Protein AF-A0A938FLI7-F1 (afdb_monomer)

Radius of gyration: 25.85 Å; Cα contacts (8 Å, |Δi|>4): 34; chains: 1; bounding box: 50×28×68 Å

Secondary structure (DSSP, 8-state):
------TTSB-TTT--BGGGB-TTS-B--S---TTTS-HHHHHHTT-S-----HHHHHHHHHHHHHHHHHHHHHH-

Sequence (76 aa):
MPTALTTTGCCPKCGALIAQFDVNGKIIDSRVTARSLDLKAIARADGEDEKAPWHFKLLVVSLVVYLAWRFVSLFI

Foldseek 3Di:
DQPDADPVCARPPPRHRCQQADPVGHGDPDGDDPVVDPVVVVVVVVPPDCPPPPVVVVVVVVVVVVVVVVVVVVVD

Solvent-accessible surface area (backbone atoms only — not comparable to full-atom values): 4915 Å² total; per-residue (Å²): 132,86,90,59,68,44,99,85,51,23,36,82,86,76,67,47,58,52,77,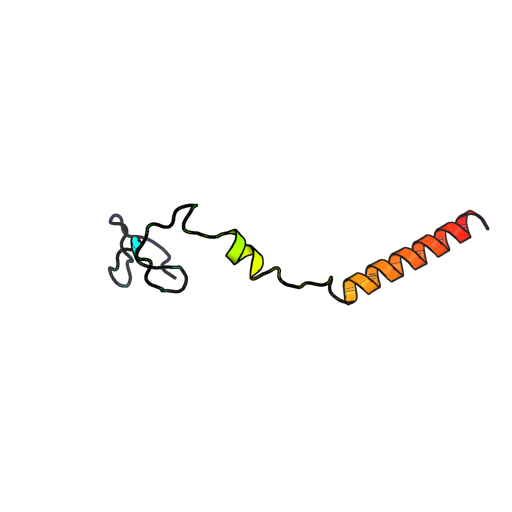38,52,46,99,85,69,45,79,34,96,56,79,88,39,88,86,71,48,60,62,68,59,60,62,39,78,80,59,76,77,75,64,74,54,75,66,55,56,51,54,53,51,53,50,51,53,52,48,52,52,50,54,51,68,73,78,107

Structure (mmCIF, N/CA/C/O backbone):
data_AF-A0A938FLI7-F1
#
_entry.id   AF-A0A938FLI7-F1
#
loop_
_atom_site.group_PDB
_atom_site.id
_atom_site.type_symbol
_atom_site.label_atom_id
_atom_site.label_alt_id
_atom_site.label_comp_id
_atom_site.label_asym_id
_atom_site.label_entity_id
_atom_site.label_seq_id
_atom_site.pdbx_PDB_ins_code
_atom_site.Cartn_x
_atom_site.Cartn_y
_atom_site.Cartn_z
_atom_site.occupancy
_atom_site.B_iso_or_equiv
_atom_site.auth_seq_id
_atom_site.auth_comp_id
_atom_site.auth_asym_id
_atom_site.auth_atom_id
_atom_site.pdbx_PDB_model_num
ATOM 1 N N . MET A 1 1 ? -8.458 -5.854 30.069 1.00 45.12 1 MET A N 1
ATOM 2 C CA . MET A 1 1 ? -8.910 -7.016 29.276 1.00 45.12 1 MET A CA 1
ATOM 3 C C . MET A 1 1 ? -9.059 -8.211 30.207 1.00 45.12 1 MET A C 1
ATOM 5 O O . MET A 1 1 ? -8.099 -8.485 30.921 1.00 45.12 1 MET A O 1
ATOM 9 N N . PRO A 1 2 ? -10.240 -8.845 30.321 1.00 52.09 2 PRO A N 1
ATOM 10 C CA . PRO A 1 2 ? -10.412 -10.010 31.185 1.00 52.09 2 PRO A CA 1
ATOM 11 C C . PRO A 1 2 ? -9.749 -11.233 30.539 1.00 52.09 2 PRO A C 1
ATOM 13 O O . PRO A 1 2 ? -10.075 -11.599 29.416 1.00 52.09 2 PRO A O 1
ATOM 16 N N . THR A 1 3 ? -8.796 -11.845 31.240 1.00 56.72 3 THR A N 1
ATOM 17 C CA . THR A 1 3 ? -7.967 -12.945 30.708 1.00 56.72 3 THR A CA 1
ATOM 18 C C . THR A 1 3 ? -8.567 -14.335 30.976 1.00 56.72 3 THR A C 1
ATOM 20 O O . THR A 1 3 ? -8.065 -15.326 30.460 1.00 56.72 3 THR A O 1
ATOM 23 N N . ALA A 1 4 ? -9.642 -14.434 31.767 1.00 62.66 4 ALA A N 1
ATOM 24 C CA . ALA A 1 4 ? -10.355 -15.685 32.031 1.00 62.66 4 ALA A CA 1
ATOM 25 C C . ALA A 1 4 ? -11.799 -15.423 32.494 1.00 62.66 4 ALA A C 1
ATOM 27 O O . ALA A 1 4 ? -12.076 -14.402 33.127 1.00 62.66 4 ALA A O 1
ATOM 28 N N . LEU A 1 5 ? -12.700 -16.359 32.187 1.00 72.88 5 LEU A N 1
ATOM 29 C CA . LEU A 1 5 ? -14.095 -16.392 32.639 1.00 72.88 5 LEU A CA 1
ATOM 30 C C . LEU A 1 5 ? -14.238 -17.357 33.820 1.00 72.88 5 LEU A C 1
ATOM 32 O O . LEU A 1 5 ? -13.562 -18.385 33.865 1.00 72.88 5 LEU A O 1
ATOM 36 N N . THR A 1 6 ? -15.138 -17.059 34.758 1.00 74.44 6 THR A N 1
ATOM 37 C CA . THR A 1 6 ? -15.555 -18.047 35.765 1.00 74.44 6 THR A CA 1
ATOM 38 C C . THR A 1 6 ? -16.402 -19.145 35.115 1.00 74.44 6 THR A C 1
ATOM 40 O O . THR A 1 6 ? -16.937 -18.969 34.020 1.00 74.44 6 THR A O 1
ATOM 43 N N . THR A 1 7 ? -16.594 -20.275 35.798 1.00 75.44 7 THR A N 1
ATOM 44 C CA . THR A 1 7 ? -17.465 -21.378 35.333 1.00 75.44 7 THR A CA 1
ATOM 45 C C . THR A 1 7 ? -18.925 -20.960 35.112 1.00 75.44 7 THR A C 1
ATOM 47 O O . THR A 1 7 ? -19.665 -21.647 34.417 1.00 75.44 7 THR A O 1
ATOM 50 N N . THR A 1 8 ? -19.332 -19.815 35.663 1.00 72.94 8 THR A N 1
ATOM 51 C CA . THR A 1 8 ? -20.642 -19.176 35.473 1.00 72.94 8 THR A CA 1
ATOM 52 C C . THR A 1 8 ? -20.681 -18.162 34.319 1.00 72.94 8 THR A C 1
ATOM 54 O O . THR A 1 8 ? -21.727 -17.572 34.069 1.00 72.94 8 THR A O 1
ATOM 57 N N . GLY A 1 9 ? -19.567 -17.937 33.607 1.00 71.19 9 GLY A N 1
ATOM 58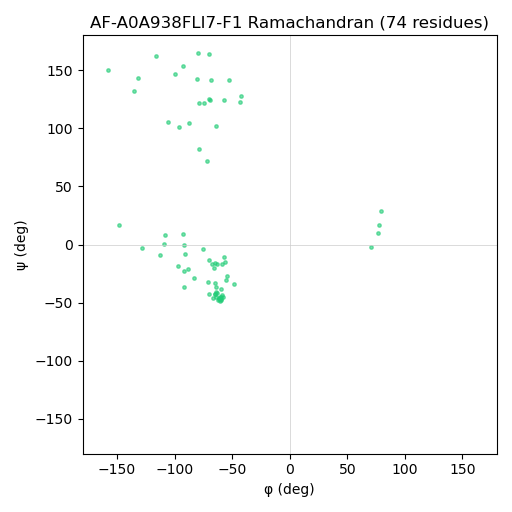 C CA . GLY A 1 9 ? -19.475 -16.967 32.508 1.00 71.19 9 GLY A CA 1
ATOM 59 C C . GLY A 1 9 ? -19.358 -15.502 32.954 1.00 71.19 9 GLY A C 1
ATOM 60 O O . GLY A 1 9 ? -19.580 -14.593 32.149 1.00 71.19 9 GLY A O 1
ATOM 61 N N . CYS A 1 10 ? -19.011 -15.254 34.221 1.00 77.00 10 CYS A N 1
ATOM 62 C CA . CYS A 1 10 ? -18.831 -13.909 34.765 1.00 77.00 10 CYS A CA 1
ATOM 63 C C . CYS A 1 10 ? -17.375 -13.438 34.675 1.00 77.00 10 CYS A C 1
ATOM 65 O O . CYS A 1 10 ? -16.424 -14.226 34.708 1.00 77.00 10 CYS A O 1
ATOM 67 N N . CYS A 1 11 ? -17.203 -12.117 34.612 1.00 76.50 11 CYS A N 1
ATOM 68 C CA . CYS A 1 11 ? -15.902 -11.474 34.731 1.00 76.50 11 CYS A CA 1
ATOM 69 C C . CYS A 1 11 ? -15.381 -11.588 36.180 1.00 76.50 11 CYS A C 1
ATOM 71 O O . CYS A 1 11 ? -16.047 -11.105 37.099 1.00 76.50 11 CYS A O 1
ATOM 73 N N . PRO A 1 12 ? -14.174 -12.133 36.419 1.00 74.56 12 PRO A N 1
ATOM 74 C CA . PRO A 1 12 ? -13.644 -12.342 37.771 1.00 74.56 12 PRO A CA 1
ATOM 75 C C . PRO A 1 12 ? -13.268 -11.042 38.502 1.00 74.56 12 PRO A C 1
ATOM 77 O O . PRO A 1 12 ? -13.023 -11.061 39.702 1.00 74.56 12 PRO A O 1
ATOM 80 N N . LYS A 1 13 ? -13.197 -9.907 37.792 1.00 72.50 13 LYS A N 1
ATOM 81 C CA . LYS A 1 13 ? -12.818 -8.600 38.357 1.00 72.50 13 LYS A CA 1
ATOM 82 C C . LYS A 1 13 ? -14.002 -7.770 38.848 1.00 72.50 13 LYS A C 1
ATOM 84 O O . LYS A 1 13 ? -13.851 -7.044 39.821 1.00 72.50 13 LYS A O 1
ATOM 89 N N . CYS A 1 14 ? -15.140 -7.828 38.160 1.00 78.19 14 CYS A N 1
ATOM 90 C CA . CYS A 1 14 ? -16.298 -6.973 38.451 1.00 78.19 14 CYS A CA 1
ATOM 91 C C . CYS A 1 14 ? -17.609 -7.748 38.633 1.00 78.19 14 CYS A C 1
ATOM 93 O O . CYS A 1 14 ? -18.636 -7.134 38.893 1.00 78.19 14 CYS A O 1
ATOM 95 N N . GLY A 1 15 ? -17.605 -9.075 38.465 1.00 69.81 15 GLY A N 1
ATOM 96 C CA . GLY A 1 15 ? -18.802 -9.913 38.583 1.00 69.81 15 GLY A CA 1
ATOM 97 C C . GLY A 1 15 ? -19.817 -9.734 37.450 1.00 69.81 15 GLY A C 1
ATOM 98 O O . GLY A 1 15 ? -20.824 -10.436 37.421 1.00 69.81 15 GLY A O 1
ATOM 99 N N . ALA A 1 16 ? -19.550 -8.831 36.504 1.00 70.31 16 ALA A N 1
ATOM 100 C CA . ALA A 1 16 ? -20.435 -8.549 35.389 1.00 70.31 16 ALA A CA 1
ATOM 101 C C . ALA A 1 16 ? -20.507 -9.733 34.411 1.00 70.31 16 ALA A C 1
ATOM 103 O O . ALA A 1 16 ? -19.502 -10.403 34.140 1.00 70.31 16 ALA A O 1
ATOM 104 N N . LEU A 1 17 ? -21.704 -9.982 33.880 1.00 68.69 17 LEU A N 1
ATOM 105 C CA . LEU A 1 17 ? -21.964 -11.060 32.933 1.00 68.69 17 LEU A CA 1
ATOM 106 C C . LEU A 1 17 ? -21.494 -10.619 31.538 1.00 68.69 17 LEU A C 1
ATOM 108 O O . LEU A 1 17 ? -21.932 -9.592 31.023 1.00 68.69 17 LEU A O 1
ATOM 112 N N . ILE A 1 18 ? -20.574 -11.371 30.922 1.00 67.38 18 ILE A N 1
ATOM 113 C CA . ILE A 1 18 ? -19.856 -10.917 29.710 1.00 67.38 18 ILE A CA 1
ATOM 114 C C . ILE A 1 18 ? -20.771 -10.784 28.481 1.00 67.38 18 ILE A C 1
ATOM 116 O O . ILE A 1 18 ? -20.442 -10.049 27.556 1.00 67.38 18 ILE A O 1
ATOM 120 N N . ALA A 1 19 ? -21.969 -11.379 28.503 1.00 61.06 19 ALA A N 1
ATOM 121 C CA . ALA A 1 19 ? -22.979 -11.191 27.456 1.00 61.06 19 ALA A CA 1
ATOM 122 C C . ALA A 1 19 ? -23.384 -9.721 27.224 1.00 61.06 19 ALA A C 1
ATOM 124 O O . ALA A 1 19 ? -24.076 -9.452 26.249 1.00 61.06 19 ALA A O 1
ATOM 125 N N . GLN A 1 20 ? -22.971 -8.801 28.101 1.00 62.19 20 GLN A N 1
ATOM 126 C CA . GLN A 1 20 ? -23.318 -7.389 28.049 1.00 62.19 20 GLN A CA 1
ATOM 127 C C . GLN A 1 20 ? -22.167 -6.455 27.662 1.00 62.19 20 GLN A C 1
ATOM 129 O O . GLN A 1 20 ? -22.421 -5.264 27.631 1.00 62.19 20 GLN A O 1
ATOM 134 N N . PHE A 1 21 ? -20.931 -6.898 27.381 1.00 61.03 21 PHE A N 1
ATOM 135 C CA . PHE A 1 21 ? -19.808 -5.957 27.178 1.00 61.03 21 PHE A CA 1
ATOM 136 C C . PHE A 1 21 ? -18.924 -6.281 25.965 1.00 61.03 21 PHE A C 1
ATOM 138 O O . PHE A 1 21 ? -18.480 -7.413 25.796 1.00 61.03 21 PHE A O 1
ATOM 145 N N . ASP A 1 22 ? -18.646 -5.263 25.144 1.00 66.88 22 ASP A N 1
ATOM 146 C CA . ASP A 1 22 ? -17.717 -5.308 24.004 1.00 66.88 22 ASP A CA 1
ATOM 147 C C . ASP A 1 22 ? -16.249 -5.172 24.455 1.00 66.88 22 ASP A C 1
ATOM 149 O O . ASP A 1 22 ? -15.960 -4.726 25.567 1.00 66.88 22 ASP A O 1
ATOM 153 N N . VAL A 1 23 ? -15.306 -5.504 23.567 1.00 63.22 23 VAL A N 1
ATOM 154 C CA . VAL A 1 23 ? -13.847 -5.353 23.734 1.00 63.22 23 VAL A CA 1
ATOM 155 C C . VAL A 1 23 ? -13.456 -3.913 24.104 1.00 63.22 23 VAL A C 1
ATOM 157 O O . VAL A 1 23 ? -12.478 -3.705 24.820 1.00 63.22 23 VAL A O 1
ATOM 160 N N . ASN A 1 24 ? -14.264 -2.925 23.703 1.00 65.50 24 ASN A N 1
ATOM 161 C CA . ASN A 1 24 ? -14.093 -1.509 24.044 1.00 65.50 24 ASN A CA 1
ATOM 162 C C . ASN A 1 24 ? -14.862 -1.061 25.308 1.00 65.50 24 ASN A C 1
ATOM 164 O O . ASN A 1 24 ? -14.955 0.132 25.584 1.00 65.50 24 ASN A O 1
ATOM 168 N N . GLY A 1 25 ? -15.440 -1.989 26.078 1.00 62.53 25 GLY A N 1
ATOM 169 C CA . GLY A 1 25 ? -16.164 -1.699 27.323 1.00 62.53 25 GLY A CA 1
ATOM 170 C C . GLY A 1 25 ? -17.573 -1.125 27.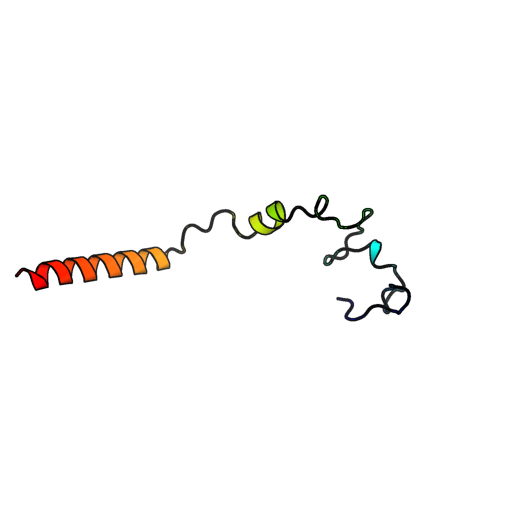135 1.00 62.53 25 GLY A C 1
ATOM 171 O O . GLY A 1 25 ? -18.190 -0.695 28.109 1.00 62.53 25 GLY A O 1
ATOM 172 N N . LYS A 1 26 ? -18.100 -1.117 25.905 1.00 64.94 26 LYS A N 1
ATOM 173 C CA . LYS A 1 26 ? -19.463 -0.657 25.604 1.00 64.94 26 LYS A CA 1
ATOM 174 C C . LYS A 1 26 ? -20.487 -1.747 25.922 1.00 64.94 26 LYS A C 1
ATOM 176 O O . LYS A 1 26 ? -20.227 -2.920 25.659 1.00 64.94 26 LYS A O 1
ATOM 181 N N . ILE A 1 27 ? -21.648 -1.351 26.449 1.00 60.88 27 ILE A N 1
ATOM 182 C CA . ILE A 1 27 ? -22.739 -2.285 26.739 1.00 60.88 27 ILE A CA 1
ATOM 183 C C . ILE A 1 27 ? -23.334 -2.803 25.420 1.00 60.88 27 ILE A C 1
ATOM 185 O O . ILE A 1 27 ? -23.717 -2.003 24.564 1.00 60.88 27 ILE A O 1
ATOM 189 N N . ILE A 1 28 ? -23.375 -4.124 25.240 1.00 64.38 28 ILE A N 1
ATOM 190 C CA . ILE A 1 28 ? -24.019 -4.792 24.103 1.00 64.38 28 ILE A CA 1
ATOM 191 C C . ILE A 1 28 ? -25.322 -5.419 24.595 1.00 64.38 28 ILE A C 1
ATOM 193 O O . ILE A 1 28 ? -25.317 -6.453 25.256 1.00 64.38 28 ILE A O 1
ATOM 197 N N . ASP A 1 29 ? -26.452 -4.808 24.251 1.00 60.75 29 ASP A N 1
ATOM 198 C CA . ASP A 1 29 ? -27.780 -5.300 24.649 1.00 60.75 29 ASP A CA 1
ATOM 199 C C . ASP A 1 29 ? -28.237 -6.530 23.836 1.00 60.75 29 ASP A C 1
ATOM 201 O O . ASP A 1 29 ? -29.304 -7.092 24.073 1.00 60.75 29 ASP A O 1
ATOM 205 N N . SER A 1 30 ? -27.453 -6.960 22.840 1.00 60.72 30 SER A N 1
ATOM 206 C CA . SER A 1 30 ? -27.806 -8.026 21.895 1.00 60.72 30 SER A CA 1
ATOM 207 C C . SER A 1 30 ? -26.689 -9.054 21.744 1.00 60.72 30 SER A C 1
ATOM 209 O O . SER A 1 30 ? -25.509 -8.709 21.713 1.00 60.72 30 SER A O 1
ATOM 211 N N . ARG A 1 31 ? -27.064 -10.335 21.590 1.00 57.97 31 ARG A N 1
ATOM 212 C CA . ARG A 1 31 ? -26.109 -11.415 21.291 1.00 57.97 31 ARG A CA 1
ATOM 213 C C . ARG A 1 31 ? -25.353 -11.094 20.003 1.00 57.97 31 ARG A C 1
ATOM 215 O O . ARG A 1 31 ? -25.975 -10.927 18.954 1.00 57.97 31 ARG A O 1
ATOM 222 N N . VAL A 1 32 ? -24.024 -11.086 20.084 1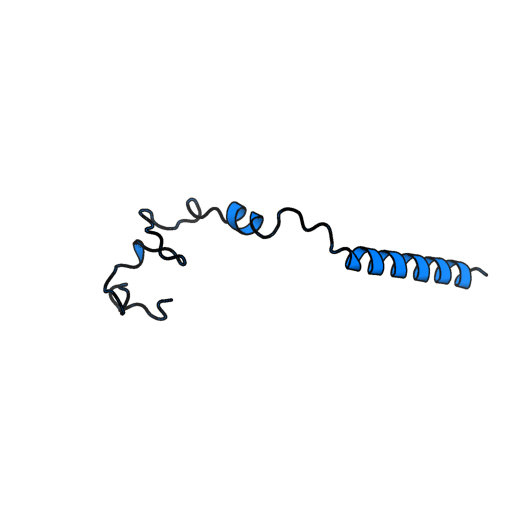.00 64.81 32 VAL A N 1
ATOM 223 C CA . VAL A 1 32 ? -23.137 -10.952 18.926 1.00 64.81 32 VAL A CA 1
ATOM 224 C C . VAL A 1 32 ? -23.339 -12.174 18.031 1.00 64.81 32 VAL A C 1
ATOM 226 O O . VAL A 1 32 ? -22.889 -13.277 18.328 1.00 64.81 32 VAL A O 1
ATOM 229 N N . THR A 1 33 ? -24.091 -11.987 16.955 1.00 66.06 33 THR A N 1
ATOM 230 C CA . THR A 1 33 ? -24.335 -12.991 15.918 1.00 66.06 33 THR A CA 1
ATOM 231 C C . THR A 1 33 ? -23.738 -12.490 14.609 1.00 66.06 33 THR A C 1
ATOM 233 O O . THR A 1 33 ? -23.508 -11.293 14.446 1.00 66.06 33 THR A O 1
ATOM 236 N N . ALA A 1 34 ? -23.528 -13.378 13.634 1.00 62.97 34 ALA A N 1
ATOM 237 C CA . ALA A 1 34 ? -22.982 -13.007 12.322 1.00 62.97 34 ALA A CA 1
ATOM 238 C C . ALA A 1 34 ? -23.789 -11.912 11.586 1.00 62.97 34 ALA A C 1
ATOM 240 O O . ALA A 1 34 ? -23.298 -11.332 10.627 1.00 62.97 34 ALA A O 1
ATOM 241 N N . ARG A 1 35 ? -25.028 -11.632 12.023 1.00 62.91 35 ARG A N 1
ATOM 242 C CA . ARG A 1 35 ? -25.871 -10.551 11.493 1.00 62.91 35 ARG A CA 1
ATOM 243 C C . ARG A 1 35 ? -25.729 -9.219 12.230 1.00 62.91 35 ARG A C 1
ATOM 245 O O . ARG A 1 35 ? -26.072 -8.197 11.656 1.00 62.91 35 ARG A O 1
ATOM 252 N N . SER A 1 36 ? -25.283 -9.223 13.485 1.00 67.81 36 SER A N 1
ATOM 253 C CA . SER A 1 36 ? -25.119 -8.003 14.289 1.00 67.81 36 SER A CA 1
ATOM 254 C C . SER A 1 36 ? -23.684 -7.484 14.282 1.00 67.81 36 SER A C 1
ATOM 256 O O . SER A 1 36 ? -23.451 -6.333 14.637 1.00 67.81 36 SER A O 1
ATOM 258 N N . LEU A 1 37 ? -22.722 -8.334 13.915 1.00 74.19 37 LEU A N 1
ATOM 259 C CA . LEU A 1 37 ? -21.331 -7.947 13.744 1.00 74.19 37 LEU A CA 1
ATOM 260 C C . LEU A 1 37 ? -21.077 -7.656 12.267 1.00 74.19 37 LEU A C 1
ATOM 262 O O . LEU A 1 37 ? -20.922 -8.572 11.461 1.00 74.19 37 LEU A O 1
ATOM 266 N N . ASP A 1 38 ? -21.044 -6.378 11.908 1.00 73.62 38 ASP A N 1
ATOM 267 C CA . ASP A 1 38 ? -20.758 -5.975 10.537 1.00 73.62 38 ASP A CA 1
ATOM 268 C C . ASP A 1 38 ? -19.243 -6.041 10.278 1.00 73.62 38 ASP A C 1
ATOM 270 O O . ASP A 1 38 ? -18.519 -5.048 10.370 1.00 73.62 38 ASP A O 1
ATOM 274 N N . LEU A 1 39 ? -18.744 -7.249 9.981 1.00 73.94 39 LEU A N 1
ATOM 275 C CA . LEU A 1 39 ? -17.329 -7.481 9.655 1.00 73.94 39 LEU A CA 1
ATOM 276 C C . LEU A 1 39 ? -16.862 -6.594 8.495 1.00 73.94 39 LEU A C 1
ATOM 278 O O . LEU A 1 39 ? -15.698 -6.209 8.442 1.00 73.94 39 LEU A O 1
ATOM 282 N N . LYS A 1 40 ? -17.772 -6.253 7.576 1.00 76.69 40 LYS A N 1
ATOM 283 C CA . LYS A 1 40 ? -17.480 -5.401 6.425 1.00 76.69 40 LYS A CA 1
ATOM 284 C C . LYS A 1 40 ? -17.252 -3.948 6.834 1.00 76.69 40 LYS A C 1
ATOM 286 O O . LYS A 1 40 ? -16.455 -3.275 6.191 1.00 76.69 40 LYS A O 1
ATOM 291 N N . ALA A 1 41 ? -17.920 -3.469 7.881 1.00 74.94 41 ALA A N 1
ATOM 292 C CA . ALA A 1 41 ? -17.676 -2.139 8.431 1.00 74.94 41 ALA A CA 1
ATOM 293 C C . ALA A 1 41 ? -16.312 -2.066 9.136 1.00 74.94 41 ALA A C 1
ATOM 295 O O . ALA A 1 41 ? -15.559 -1.127 8.905 1.00 74.94 41 ALA A O 1
ATOM 296 N N . ILE A 1 42 ? -15.954 -3.092 9.917 1.00 73.69 42 ILE A N 1
ATOM 297 C CA . ILE A 1 42 ? -14.657 -3.156 10.614 1.00 73.69 42 ILE A CA 1
ATOM 298 C C . ILE A 1 42 ? -13.507 -3.293 9.611 1.00 73.69 42 ILE A C 1
ATOM 300 O O . ILE A 1 42 ? -12.534 -2.556 9.688 1.00 73.69 42 ILE A O 1
ATOM 304 N N . ALA A 1 43 ? -13.642 -4.183 8.625 1.00 73.38 43 ALA A N 1
ATOM 305 C CA . ALA A 1 43 ? -12.630 -4.373 7.586 1.00 73.38 43 ALA A CA 1
ATOM 306 C C . ALA A 1 43 ? -12.455 -3.144 6.676 1.00 73.38 43 ALA A C 1
ATOM 308 O O . ALA A 1 43 ? -11.434 -3.022 6.010 1.00 73.38 43 ALA A O 1
ATOM 309 N N . ARG A 1 44 ? -13.445 -2.243 6.619 1.00 67.69 44 ARG A N 1
ATOM 310 C CA . ARG A 1 44 ? -13.339 -0.974 5.885 1.00 67.69 44 ARG A CA 1
ATOM 311 C C . ARG A 1 44 ? -12.636 0.125 6.670 1.00 67.69 44 ARG A C 1
ATOM 313 O O . ARG A 1 44 ? -12.007 0.956 6.032 1.00 67.69 44 ARG A O 1
ATOM 320 N N . ALA A 1 45 ? -12.714 0.110 8.000 1.00 63.19 45 ALA A N 1
ATOM 321 C CA . ALA A 1 45 ? -12.041 1.100 8.844 1.00 63.19 45 ALA A CA 1
ATOM 322 C C . ALA A 1 45 ? -10.504 1.059 8.714 1.00 63.19 45 ALA A C 1
ATOM 324 O O . ALA A 1 45 ? -9.835 2.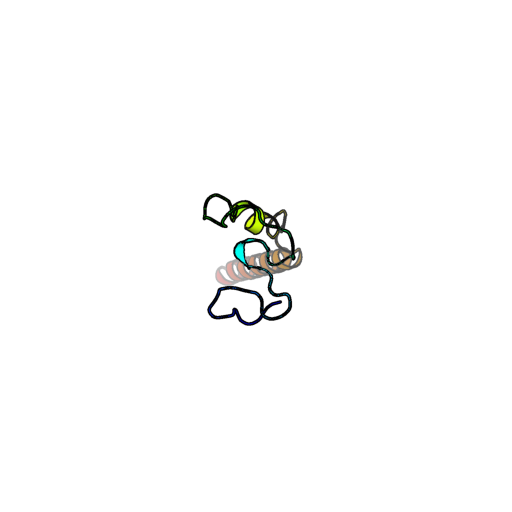006 9.104 1.00 63.19 45 ALA A O 1
ATOM 325 N N . ASP A 1 46 ? -9.965 -0.032 8.164 1.00 62.03 46 ASP A N 1
ATOM 326 C CA . ASP A 1 46 ? -8.533 -0.260 7.936 1.00 62.03 46 ASP A CA 1
ATOM 327 C C . ASP A 1 46 ? -8.158 -0.187 6.439 1.00 62.03 46 ASP A C 1
ATOM 329 O O . ASP A 1 46 ? -7.079 -0.616 6.058 1.00 62.03 46 ASP A O 1
ATOM 333 N N . GLY A 1 47 ? -9.084 0.234 5.563 1.00 57.59 47 GLY A N 1
ATOM 334 C CA . GLY A 1 47 ? -8.933 0.081 4.107 1.00 57.59 47 GLY A CA 1
ATOM 335 C C . GLY A 1 47 ? -9.573 1.182 3.266 1.00 57.59 47 GLY A C 1
ATOM 336 O O . GLY A 1 47 ? -9.835 0.986 2.074 1.00 57.59 47 GLY A O 1
ATOM 337 N N . GLU A 1 48 ? -9.889 2.324 3.872 1.00 58.34 48 GLU A N 1
ATOM 338 C CA . GLU A 1 48 ? -10.298 3.517 3.144 1.00 58.34 48 GLU A CA 1
ATOM 339 C C . GLU A 1 48 ? -9.058 4.338 2.760 1.00 58.34 48 GLU A C 1
ATOM 341 O O . GLU A 1 48 ? -8.456 5.026 3.575 1.00 58.34 48 GLU A O 1
ATOM 346 N N . ASP A 1 49 ? -8.697 4.269 1.475 1.00 54.06 49 ASP A N 1
ATOM 347 C CA . ASP A 1 49 ? -7.716 5.143 0.818 1.00 54.06 49 ASP A CA 1
ATOM 348 C C . ASP A 1 49 ? -6.210 4.854 1.021 1.00 54.06 49 ASP A C 1
ATOM 350 O O . ASP A 1 49 ? -5.381 5.747 0.818 1.00 54.06 49 ASP A O 1
ATOM 354 N N . GLU A 1 50 ? -5.779 3.604 1.247 1.00 59.09 50 GLU A N 1
ATOM 355 C CA . GLU A 1 50 ? -4.379 3.244 0.958 1.00 59.09 50 GLU A CA 1
ATOM 356 C C . GLU A 1 50 ? -4.120 3.178 -0.552 1.00 59.09 50 GLU A C 1
ATOM 358 O O . GLU A 1 50 ? -3.873 2.132 -1.159 1.00 59.09 50 GLU A O 1
ATOM 363 N N . LYS A 1 51 ? -4.086 4.354 -1.187 1.00 63.78 51 LYS A N 1
ATOM 364 C CA . LYS A 1 51 ? -3.213 4.572 -2.338 1.00 63.78 51 LYS A CA 1
ATOM 365 C C . LYS A 1 51 ? -1.873 3.940 -1.989 1.00 63.78 51 LYS A C 1
ATOM 367 O O . LYS A 1 51 ? -1.281 4.308 -0.974 1.00 63.78 51 LYS A O 1
ATOM 372 N N . ALA A 1 52 ? -1.422 2.997 -2.822 1.00 67.56 52 ALA A N 1
ATOM 373 C CA . ALA A 1 52 ? -0.161 2.304 -2.602 1.00 67.56 52 ALA A CA 1
ATOM 374 C C . ALA A 1 52 ? 0.903 3.322 -2.157 1.00 67.56 52 ALA A C 1
ATOM 376 O O . ALA A 1 52 ? 1.027 4.371 -2.812 1.00 67.56 52 ALA A O 1
ATOM 377 N N . PRO A 1 53 ? 1.601 3.064 -1.033 1.00 79.25 53 PRO A N 1
ATOM 378 C CA . PRO A 1 53 ? 2.447 4.05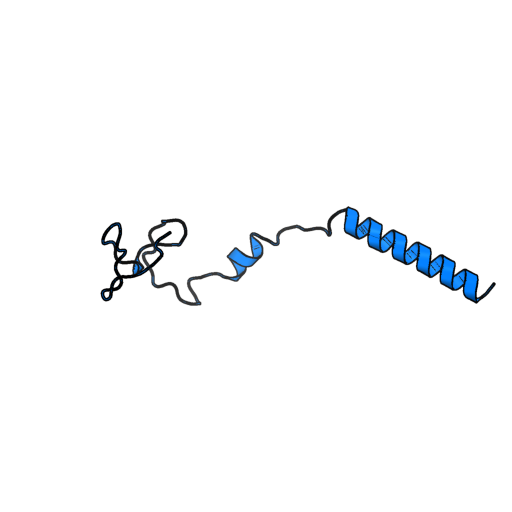9 -0.391 1.00 79.25 53 PRO A CA 1
ATOM 379 C C . PRO A 1 53 ? 3.406 4.630 -1.430 1.00 79.25 53 PRO A C 1
ATOM 381 O O . PRO A 1 53 ? 3.873 3.900 -2.300 1.00 79.25 53 PRO A O 1
ATOM 384 N N . TRP A 1 54 ? 3.696 5.931 -1.387 1.00 83.00 54 TRP A N 1
ATOM 385 C CA . TRP A 1 54 ? 4.458 6.624 -2.440 1.00 83.00 54 TRP A CA 1
ATOM 386 C C . TRP A 1 54 ? 5.758 5.892 -2.845 1.00 83.00 54 TRP A C 1
ATOM 388 O O . TRP A 1 54 ? 6.107 5.828 -4.024 1.00 83.00 54 TRP A O 1
ATOM 398 N N . HIS A 1 55 ? 6.402 5.228 -1.880 1.00 83.62 55 HIS A N 1
ATOM 399 C CA . HIS A 1 55 ? 7.569 4.371 -2.086 1.00 83.62 55 HIS A CA 1
ATOM 400 C C . HIS A 1 55 ? 7.309 3.107 -2.941 1.00 83.62 55 HIS A C 1
ATOM 402 O O . HIS A 1 55 ? 8.174 2.698 -3.711 1.00 83.62 55 HIS A O 1
ATOM 408 N N . PHE A 1 56 ? 6.123 2.494 -2.882 1.00 88.06 56 PHE A N 1
ATOM 409 C CA . PHE A 1 56 ? 5.749 1.378 -3.765 1.00 88.06 56 PHE A CA 1
ATOM 410 C C . PHE A 1 56 ? 5.786 1.797 -5.238 1.00 88.06 56 PHE A C 1
ATOM 412 O O . PHE A 1 56 ? 6.268 1.058 -6.094 1.00 88.06 56 PHE A O 1
ATOM 419 N N . LYS A 1 57 ? 5.359 3.028 -5.534 1.00 89.25 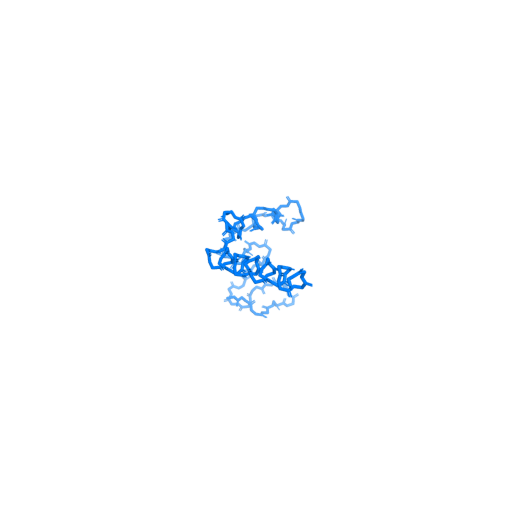57 LYS A N 1
ATOM 420 C CA . LYS A 1 57 ? 5.423 3.579 -6.890 1.00 89.25 57 LYS A CA 1
ATOM 421 C C . LYS A 1 57 ? 6.871 3.720 -7.375 1.00 89.25 57 LYS A C 1
ATOM 423 O O . LYS A 1 57 ? 7.138 3.427 -8.537 1.00 89.25 57 LYS A O 1
ATOM 428 N N . LEU A 1 58 ? 7.806 4.087 -6.491 1.00 93.19 58 LEU A N 1
ATOM 429 C CA . LEU A 1 58 ? 9.241 4.134 -6.806 1.00 93.19 58 LEU A CA 1
ATOM 430 C C . LEU A 1 58 ? 9.817 2.750 -7.128 1.00 93.19 58 LEU A C 1
ATOM 432 O O . LEU A 1 58 ? 10.579 2.621 -8.086 1.00 93.19 58 LEU A O 1
ATOM 436 N N . LEU A 1 59 ? 9.419 1.715 -6.382 1.00 93.25 59 LEU A N 1
ATOM 437 C CA . LEU A 1 59 ? 9.835 0.337 -6.661 1.00 93.25 59 LEU A CA 1
ATOM 438 C C . LEU A 1 59 ? 9.373 -0.122 -8.050 1.00 93.25 59 LEU A C 1
ATOM 440 O O . LEU A 1 59 ? 10.171 -0.668 -8.809 1.00 93.25 59 LEU A O 1
ATOM 444 N N . VAL A 1 60 ? 8.117 0.157 -8.412 1.00 94.44 60 VAL A N 1
ATOM 445 C CA . VAL A 1 60 ? 7.572 -0.189 -9.736 1.00 94.44 60 VAL A CA 1
ATOM 446 C C . VAL A 1 60 ? 8.286 0.579 -10.852 1.00 94.44 60 VAL A C 1
ATOM 448 O O . VAL A 1 60 ? 8.633 -0.012 -11.871 1.00 94.44 60 VAL A O 1
ATOM 451 N N . VAL A 1 61 ? 8.559 1.876 -10.665 1.00 95.81 61 VAL A N 1
ATOM 452 C CA . VAL A 1 61 ? 9.290 2.687 -11.655 1.00 95.81 61 VAL A CA 1
ATOM 453 C C . VAL A 1 61 ? 10.707 2.151 -11.874 1.00 95.81 61 VAL A C 1
ATOM 455 O O . VAL A 1 61 ? 11.104 1.948 -13.020 1.00 95.81 61 VAL A O 1
ATOM 458 N N . SER A 1 62 ? 11.449 1.864 -10.800 1.00 95.75 62 SER A N 1
ATOM 459 C CA . SER A 1 62 ? 12.798 1.284 -10.884 1.00 95.75 62 SER A CA 1
ATOM 460 C C . SER A 1 62 ? 12.796 -0.061 -11.619 1.00 95.75 62 SER A C 1
ATOM 462 O O . SER A 1 62 ? 13.616 -0.290 -12.511 1.00 95.75 62 SER A O 1
ATOM 464 N N . LEU A 1 63 ? 11.815 -0.920 -11.316 1.00 96.19 63 LEU A N 1
ATOM 465 C CA . LEU A 1 63 ? 11.649 -2.217 -11.967 1.00 96.19 63 LEU A CA 1
ATOM 466 C C . LEU A 1 63 ? 11.432 -2.076 -13.481 1.00 96.19 63 LEU A C 1
ATOM 468 O O . LEU A 1 63 ? 12.091 -2.761 -14.260 1.00 96.19 63 LEU A O 1
ATOM 472 N N . VAL A 1 64 ? 10.538 -1.178 -13.906 1.00 97.38 64 VAL A N 1
ATOM 473 C CA . VAL A 1 64 ? 10.240 -0.962 -15.332 1.00 97.38 64 VAL A CA 1
ATOM 474 C C . VAL A 1 64 ? 11.453 -0.405 -16.074 1.00 97.38 64 VAL A C 1
ATOM 476 O O . VAL A 1 64 ? 11.759 -0.879 -17.165 1.00 97.38 64 VAL A O 1
ATOM 479 N N . VAL A 1 65 ? 12.177 0.551 -15.482 1.00 97.56 65 VAL A N 1
ATOM 480 C CA . VAL A 1 65 ? 13.406 1.106 -16.074 1.00 97.56 65 VAL A CA 1
ATOM 481 C C . VAL A 1 65 ? 14.468 0.020 -16.247 1.00 97.56 65 VAL A C 1
ATOM 483 O O . VAL A 1 65 ? 15.045 -0.105 -1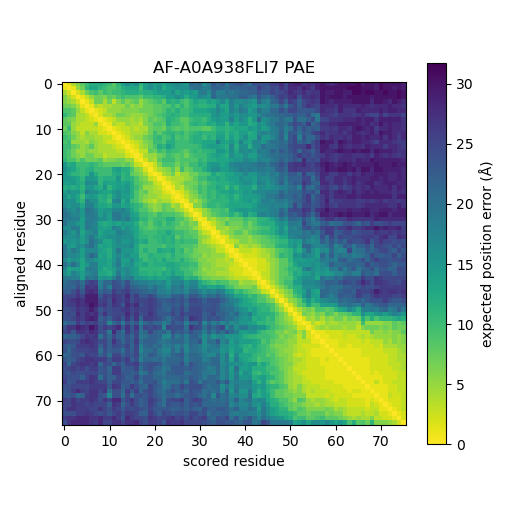7.327 1.00 97.56 65 VAL A O 1
ATOM 486 N N . TYR A 1 66 ? 14.698 -0.796 -15.214 1.00 96.31 66 TYR A N 1
ATOM 487 C CA . TYR A 1 66 ? 15.668 -1.888 -15.275 1.00 96.31 66 TYR A CA 1
ATOM 488 C C . TYR A 1 66 ? 15.301 -2.918 -16.345 1.00 96.31 66 TYR A C 1
ATOM 490 O O . TYR A 1 66 ? 16.150 -3.313 -17.143 1.00 96.31 66 TYR A O 1
ATOM 498 N N . LEU A 1 67 ? 14.030 -3.327 -16.394 1.00 96.19 67 LEU A N 1
ATOM 499 C CA . LEU A 1 67 ? 13.551 -4.281 -17.389 1.00 96.19 67 LEU A CA 1
ATOM 500 C C . LEU A 1 67 ? 13.670 -3.711 -18.802 1.00 96.19 67 LEU A C 1
ATOM 502 O O . LEU A 1 67 ? 14.186 -4.399 -19.674 1.00 96.19 67 LEU A O 1
ATOM 506 N N . ALA A 1 68 ? 13.271 -2.458 -19.034 1.00 96.62 68 ALA A N 1
ATOM 507 C CA . ALA A 1 68 ? 13.397 -1.809 -20.337 1.00 96.62 68 ALA A CA 1
ATOM 508 C C . ALA A 1 68 ? 14.860 -1.728 -20.802 1.00 96.62 68 ALA A C 1
ATOM 510 O O . ALA A 1 68 ? 15.166 -2.117 -21.929 1.00 96.62 68 ALA A O 1
ATOM 511 N N . TRP A 1 69 ? 15.775 -1.307 -19.921 1.00 96.94 69 TRP A N 1
ATOM 512 C CA . TRP A 1 69 ? 17.213 -1.328 -20.200 1.00 96.94 69 TRP A CA 1
ATOM 513 C C . TRP A 1 69 ? 17.697 -2.738 -20.542 1.00 96.94 69 TRP A C 1
ATOM 515 O O . TRP A 1 69 ? 18.423 -2.934 -21.515 1.00 96.94 69 TRP A O 1
ATOM 525 N N . ARG A 1 70 ? 17.264 -3.740 -19.767 1.00 95.12 70 ARG A N 1
ATOM 526 C CA . ARG A 1 70 ? 17.635 -5.138 -19.987 1.00 95.12 70 ARG A CA 1
ATOM 527 C C . ARG A 1 70 ? 17.124 -5.656 -21.326 1.00 95.12 70 ARG A C 1
ATOM 529 O O . ARG A 1 70 ? 17.874 -6.341 -22.005 1.00 95.12 70 ARG A O 1
ATOM 536 N N . PHE A 1 71 ? 15.897 -5.316 -21.714 1.00 96.06 71 PHE A N 1
ATOM 537 C CA . PHE A 1 71 ? 15.343 -5.667 -23.019 1.00 96.06 71 PHE A CA 1
ATOM 538 C C . PHE A 1 71 ? 16.169 -5.058 -24.151 1.00 96.06 71 PHE A C 1
ATOM 540 O O . PHE A 1 71 ? 16.584 -5.793 -25.037 1.00 96.06 71 PHE A O 1
ATOM 547 N N . VAL A 1 72 ? 16.492 -3.761 -24.099 1.00 95.44 72 VAL A N 1
ATOM 548 C CA . VAL A 1 72 ? 17.357 -3.128 -25.112 1.00 95.44 72 VAL A CA 1
ATOM 549 C C . VAL A 1 72 ? 18.734 -3.796 -25.154 1.00 95.44 72 VAL A C 1
ATOM 551 O O . VAL A 1 72 ? 19.202 -4.153 -26.226 1.00 95.44 72 VAL A O 1
ATOM 554 N N . SER A 1 73 ? 19.343 -4.054 -23.994 1.00 87.88 73 SER A N 1
ATOM 555 C CA . SER A 1 73 ? 20.647 -4.721 -23.873 1.00 87.88 73 SER A CA 1
ATOM 556 C C . SER A 1 73 ? 20.670 -6.176 -24.363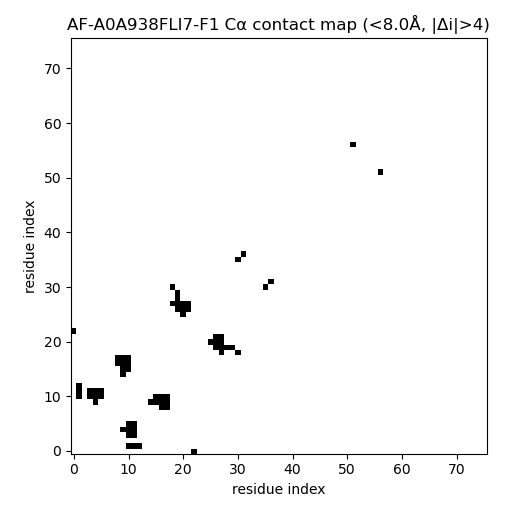 1.00 87.88 73 SER A C 1
ATOM 558 O O . SER A 1 73 ? 21.757 -6.730 -24.489 1.00 87.88 73 SER A O 1
ATOM 560 N N . LEU A 1 74 ? 19.520 -6.828 -24.554 1.00 89.88 74 LEU A N 1
ATOM 561 C CA . LEU A 1 74 ? 19.448 -8.187 -25.104 1.00 89.88 74 LEU A CA 1
ATOM 562 C C . LEU A 1 74 ? 19.368 -8.201 -26.636 1.00 89.88 74 LEU A C 1
ATOM 564 O O . LEU A 1 74 ? 19.650 -9.236 -27.235 1.00 89.88 74 LEU A O 1
ATOM 568 N N . PHE A 1 75 ? 18.950 -7.092 -27.252 1.00 89.94 75 PHE A N 1
ATOM 569 C CA . PHE A 1 75 ? 18.753 -6.975 -28.701 1.00 89.94 75 PHE A CA 1
ATOM 570 C C . PHE A 1 75 ? 19.747 -6.025 -29.387 1.00 89.94 75 PHE A C 1
ATOM 572 O O . PHE A 1 75 ? 19.766 -5.973 -30.617 1.00 89.94 75 PHE A O 1
ATOM 579 N N . ILE A 1 76 ? 20.538 -5.281 -28.607 1.00 77.88 76 ILE A N 1
ATOM 580 C CA . ILE A 1 76 ? 21.727 -4.540 -29.053 1.00 77.88 76 ILE A CA 1
ATOM 581 C C . ILE A 1 76 ? 22.969 -5.411 -28.849 1.00 77.88 76 ILE A C 1
ATOM 583 O O . ILE A 1 76 ? 23.866 -5.343 -29.715 1.00 77.88 76 ILE A O 1
#

Nearest PDB structures (foldseek):
  3spg-assembly1_A  TM=3.728E-01  e=4.719E+00  Gallus gallus

pLDDT: mean 74.39, std 13.65, range [45.12, 97.56]

Mean predicted aligned error: 15.8 Å